Protein AF-A0A445CUN3-F1 (afdb_monomer_lite)

Foldseek 3Di:
DDDDDDDDDDDPPPDPDPDDPPDVVLCVVCVNQVNLVSHPDDPVVVVVVVCCCPPQVNPVLCVVLVVVLVVLVVVLVVVVVVCVVVVHDDDPVVSVVVSVVSSVCCSVVVDPQPDPVVVVVVVVVVVVVVVVVD

Organism: Arachis hypogaea (NCBI:txid3818)

Structure (mmCIF, N/CA/C/O backbone):
data_AF-A0A445CUN3-F1
#
_entry.id   AF-A0A445CUN3-F1
#
loop_
_atom_site.group_PDB
_atom_site.id
_atom_site.type_symbol
_atom_site.label_atom_id
_atom_site.label_alt_id
_atom_site.label_comp_id
_atom_site.label_asym_id
_atom_s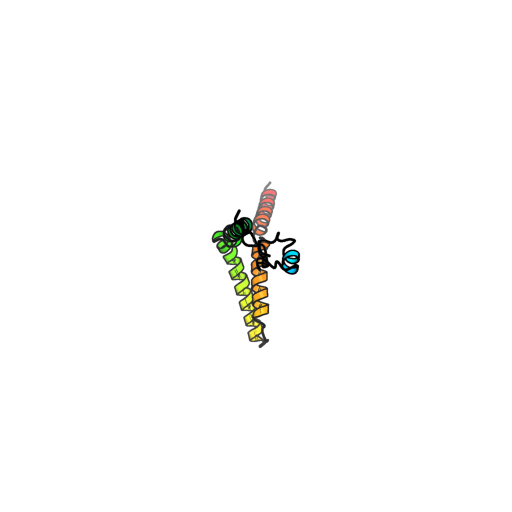ite.label_entity_id
_atom_site.label_seq_id
_atom_site.pdbx_PDB_ins_code
_atom_site.Cartn_x
_atom_site.Cartn_y
_atom_site.Cartn_z
_atom_site.occupancy
_atom_site.B_iso_or_equiv
_atom_site.auth_seq_id
_atom_site.auth_comp_id
_atom_site.auth_asym_id
_atom_site.auth_atom_id
_atom_site.pdbx_PDB_model_num
ATOM 1 N N . MET A 1 1 ? 23.256 -51.105 -66.493 1.00 40.28 1 MET A N 1
ATOM 2 C CA . MET A 1 1 ? 23.864 -50.224 -65.471 1.00 40.28 1 MET A CA 1
ATOM 3 C C . MET A 1 1 ? 22.955 -50.199 -64.252 1.00 40.28 1 MET A C 1
ATOM 5 O O . MET A 1 1 ? 21.747 -50.113 -64.418 1.00 40.28 1 MET A O 1
ATOM 9 N N . LYS A 1 2 ? 23.546 -50.402 -63.069 1.00 34.56 2 LYS A N 1
ATOM 10 C CA . LYS A 1 2 ? 22.930 -50.364 -61.730 1.00 34.56 2 LYS A CA 1
ATOM 11 C C . LYS A 1 2 ? 22.561 -48.904 -61.320 1.00 34.56 2 LYS A C 1
ATOM 13 O O . LYS A 1 2 ? 22.859 -48.000 -62.095 1.00 34.56 2 LYS A O 1
ATOM 18 N N . PRO A 1 3 ? 21.887 -48.696 -60.168 1.00 50.12 3 PRO A N 1
ATOM 19 C CA . PRO A 1 3 ? 20.814 -47.721 -59.937 1.00 50.12 3 PRO A CA 1
ATOM 20 C C . PRO A 1 3 ? 21.269 -46.435 -59.215 1.00 50.12 3 PRO A C 1
ATOM 22 O O . PRO A 1 3 ? 22.386 -46.373 -58.714 1.00 50.12 3 PRO A O 1
ATOM 25 N N . SER A 1 4 ? 20.364 -45.461 -59.070 1.00 40.19 4 SER A N 1
ATOM 26 C CA . SER A 1 4 ? 20.396 -44.441 -58.003 1.00 40.19 4 SER A CA 1
ATOM 27 C C . SER A 1 4 ? 18.949 -44.184 -57.555 1.00 40.19 4 SER A C 1
ATOM 29 O O . SER A 1 4 ? 18.135 -43.725 -58.350 1.00 40.19 4 SER A O 1
ATOM 31 N N . GLU A 1 5 ? 18.482 -44.758 -56.449 1.00 32.34 5 GLU A N 1
ATOM 32 C CA . GLU A 1 5 ? 18.606 -44.254 -55.071 1.00 32.34 5 GLU A CA 1
ATOM 33 C C . GLU A 1 5 ? 18.083 -42.830 -54.833 1.00 32.34 5 GLU A C 1
ATOM 35 O O . GLU A 1 5 ? 18.593 -41.857 -55.379 1.00 32.34 5 GLU A O 1
ATOM 40 N N . ASN A 1 6 ? 17.183 -42.779 -53.843 1.00 26.11 6 ASN A N 1
ATOM 41 C CA . ASN A 1 6 ? 16.916 -41.684 -52.912 1.00 26.11 6 ASN A CA 1
ATOM 42 C C . ASN A 1 6 ? 16.099 -40.491 -53.447 1.00 26.11 6 ASN A C 1
ATOM 44 O O . ASN A 1 6 ? 16.293 -40.003 -54.543 1.00 26.11 6 ASN A O 1
ATOM 48 N N . SER A 1 7 ? 15.147 -39.928 -52.705 1.00 35.56 7 SER A N 1
ATOM 49 C CA . SER A 1 7 ? 14.997 -39.910 -51.253 1.00 35.56 7 SER A CA 1
ATOM 50 C C . SER A 1 7 ? 13.551 -39.589 -50.889 1.00 35.56 7 SER A C 1
ATOM 52 O O . SER A 1 7 ? 13.002 -38.566 -51.300 1.00 35.56 7 SER A O 1
ATOM 54 N N . SER A 1 8 ? 12.973 -40.439 -50.050 1.00 42.53 8 SER A N 1
ATOM 55 C CA . SER A 1 8 ? 11.868 -40.107 -49.165 1.00 42.53 8 SER A CA 1
ATOM 56 C C . SER A 1 8 ? 12.152 -38.808 -48.405 1.00 42.53 8 SER A C 1
ATOM 58 O O . SER A 1 8 ? 13.117 -38.723 -47.650 1.00 42.53 8 SER A O 1
ATOM 60 N N . LYS A 1 9 ? 11.265 -37.821 -48.511 1.00 37.56 9 LYS A N 1
ATOM 61 C CA . LYS A 1 9 ? 11.087 -36.792 -47.474 1.00 37.56 9 LYS A CA 1
ATOM 62 C C . LYS A 1 9 ? 9.587 -36.690 -47.225 1.00 37.56 9 LYS A C 1
ATOM 64 O O . LYS A 1 9 ? 8.872 -36.010 -47.942 1.00 37.56 9 LYS A O 1
ATOM 69 N N . SER A 1 10 ? 9.049 -37.625 -46.446 1.00 34.09 10 SER A N 1
ATOM 70 C CA . SER A 1 10 ? 8.910 -37.495 -44.991 1.00 34.09 10 SER A CA 1
ATOM 71 C C . SER A 1 10 ? 8.124 -36.237 -44.642 1.00 34.09 10 SER A C 1
ATOM 73 O O . SER A 1 10 ? 8.661 -35.134 -44.537 1.00 34.09 10 SER A O 1
ATOM 75 N N . THR A 1 11 ? 6.820 -36.453 -44.495 1.00 39.31 11 THR A N 1
ATOM 76 C CA . THR A 1 11 ? 5.867 -35.598 -43.802 1.00 39.31 11 THR A CA 1
ATOM 77 C C . THR A 1 11 ? 6.389 -35.329 -42.394 1.00 39.31 11 THR A C 1
ATOM 79 O O . THR A 1 11 ? 6.123 -36.085 -41.459 1.00 39.31 11 THR A O 1
ATOM 82 N N . LYS A 1 12 ? 7.176 -34.265 -42.229 1.00 38.84 12 LYS A N 1
ATOM 83 C CA . LYS A 1 12 ? 7.528 -33.776 -40.900 1.00 38.84 12 LYS A CA 1
ATOM 84 C C . LYS A 1 12 ? 6.349 -32.961 -40.387 1.00 38.84 12 LYS A C 1
ATOM 86 O O . LYS A 1 12 ? 6.189 -31.791 -40.718 1.00 38.84 12 LYS A O 1
ATOM 91 N N . SER A 1 13 ? 5.516 -33.633 -39.601 1.00 44.28 13 SER A N 1
ATOM 92 C CA . SER A 1 13 ? 4.588 -33.027 -38.656 1.00 44.28 13 SER A CA 1
ATOM 93 C C . SER A 1 13 ? 5.319 -31.947 -37.854 1.00 44.28 13 SER A C 1
ATOM 95 O O . SER A 1 13 ? 6.200 -32.265 -37.050 1.00 44.28 13 SER A O 1
ATOM 97 N N . LEU A 1 14 ? 4.980 -30.677 -38.071 1.00 38.72 14 LEU A N 1
ATOM 98 C CA . LEU A 1 14 ? 5.386 -29.614 -37.164 1.00 38.72 14 LEU A CA 1
ATOM 99 C C . LEU A 1 14 ? 4.339 -29.555 -36.053 1.00 38.72 14 LEU A C 1
ATOM 101 O O . LEU A 1 14 ? 3.247 -29.022 -36.225 1.00 38.72 14 LEU A O 1
ATOM 105 N N . SER A 1 15 ? 4.669 -30.195 -34.936 1.00 37.47 15 SER A N 1
ATOM 106 C CA . SER A 1 15 ? 3.945 -30.091 -33.672 1.00 37.47 15 SER A CA 1
ATOM 107 C C . SER A 1 15 ? 3.692 -28.620 -33.312 1.00 37.47 15 SER A C 1
ATOM 109 O O . SER A 1 15 ? 4.644 -27.835 -33.376 1.00 37.47 15 SER A O 1
ATOM 111 N N . PRO A 1 16 ? 2.485 -28.232 -32.863 1.00 42.72 16 PRO A N 1
ATOM 112 C CA . PRO A 1 16 ? 2.295 -26.927 -32.257 1.00 42.72 16 PRO A CA 1
ATOM 113 C C . PRO A 1 16 ? 2.995 -26.953 -30.897 1.00 42.72 16 PRO A C 1
ATOM 115 O O . PRO A 1 16 ? 2.574 -27.636 -29.965 1.00 42.72 16 PRO A O 1
ATOM 118 N N . THR A 1 17 ? 4.117 -26.252 -30.786 1.00 46.88 17 THR A N 1
ATOM 119 C CA . THR A 1 17 ? 4.730 -25.959 -29.490 1.00 46.88 17 THR A CA 1
ATOM 120 C C . THR A 1 17 ? 3.741 -25.131 -28.662 1.00 46.88 17 THR A C 1
ATOM 122 O O . THR A 1 17 ? 3.265 -24.111 -29.167 1.00 46.88 17 THR A O 1
ATOM 125 N N . PRO A 1 18 ? 3.434 -25.492 -27.402 1.00 45.88 18 PRO A N 1
ATOM 126 C CA . PRO A 1 18 ? 2.570 -24.692 -26.548 1.00 45.88 18 PRO A CA 1
ATOM 127 C C . PRO A 1 18 ? 3.408 -23.561 -25.949 1.00 45.88 18 PRO A C 1
ATOM 129 O O . PRO A 1 18 ? 3.737 -23.558 -24.768 1.00 45.88 18 PRO A O 1
ATOM 132 N N . SER A 1 19 ? 3.831 -22.614 -26.779 1.00 49.22 19 SER A N 1
ATOM 133 C CA . SER A 1 19 ? 4.467 -21.394 -26.299 1.00 49.22 19 SER A CA 1
ATOM 134 C C . SER A 1 19 ? 3.518 -20.240 -26.565 1.00 49.22 19 SER A C 1
ATOM 136 O O . SER A 1 19 ? 3.390 -19.787 -27.699 1.00 49.22 19 SER A O 1
ATOM 138 N N . ASN A 1 20 ? 2.900 -19.764 -25.485 1.00 54.66 20 ASN A N 1
ATOM 139 C CA . ASN A 1 20 ? 2.069 -18.566 -25.423 1.00 54.66 20 ASN A CA 1
ATOM 140 C C . ASN A 1 20 ? 0.638 -18.709 -25.973 1.00 54.66 20 ASN A C 1
ATOM 142 O O . ASN A 1 20 ? 0.240 -18.034 -26.918 1.00 54.66 20 ASN A O 1
ATOM 146 N N . THR A 1 21 ? -0.199 -19.494 -25.288 1.00 46.91 21 THR A N 1
ATOM 147 C CA . THR A 1 21 ? -1.635 -19.178 -25.200 1.00 46.91 21 THR A CA 1
ATOM 148 C C . THR A 1 21 ? -1.805 -17.876 -24.417 1.00 46.91 21 THR A C 1
ATOM 150 O O . THR A 1 21 ? -2.164 -17.877 -23.241 1.00 46.91 21 THR A O 1
ATOM 153 N N . GLN A 1 22 ? -1.494 -16.754 -25.063 1.00 59.84 22 GLN A N 1
ATOM 154 C CA . GLN A 1 22 ? -1.948 -15.443 -24.627 1.00 59.84 22 GLN A CA 1
ATOM 155 C C . GLN A 1 22 ? -3.463 -15.442 -24.813 1.00 59.84 22 GLN A C 1
ATOM 157 O O . GLN A 1 22 ? -3.974 -15.417 -25.929 1.00 59.84 22 GLN A O 1
ATOM 162 N N . THR A 1 23 ? -4.188 -15.616 -23.714 1.00 65.31 23 THR A N 1
ATOM 163 C CA . THR A 1 23 ? -5.647 -15.615 -23.707 1.00 65.31 23 THR A CA 1
ATOM 164 C C . THR A 1 23 ? -6.144 -14.239 -24.142 1.00 65.31 23 THR A C 1
ATOM 166 O O . THR A 1 23 ? -5.638 -13.221 -23.683 1.00 65.31 23 THR A O 1
ATOM 169 N N . VAL A 1 24 ? -7.171 -14.191 -24.992 1.00 65.00 24 VAL A N 1
ATOM 170 C CA . VAL A 1 24 ? -7.836 -12.945 -25.438 1.00 65.00 24 VAL A CA 1
ATOM 171 C C . VAL A 1 24 ? -8.228 -12.044 -24.252 1.00 65.00 24 VAL A C 1
ATOM 173 O O . VAL A 1 24 ? -8.222 -10.818 -24.352 1.00 65.00 24 VAL A O 1
ATOM 176 N N . ALA A 1 25 ? -8.505 -12.649 -23.090 1.00 64.31 25 ALA A N 1
ATOM 177 C CA . ALA A 1 25 ? -8.706 -11.947 -21.826 1.00 64.31 25 ALA A CA 1
ATOM 178 C C . ALA A 1 25 ? -7.460 -11.169 -21.365 1.00 64.31 25 ALA A C 1
ATOM 180 O O . ALA A 1 25 ? -7.581 -10.012 -20.984 1.00 64.31 25 ALA A O 1
ATOM 181 N N . ALA A 1 26 ? -6.268 -11.766 -21.434 1.00 64.12 26 ALA A N 1
ATOM 182 C CA . ALA A 1 26 ? -5.013 -11.096 -21.109 1.00 64.12 26 ALA A CA 1
ATOM 183 C C . ALA A 1 26 ? -4.728 -9.942 -22.079 1.00 64.12 26 ALA A C 1
ATOM 185 O O . ALA A 1 26 ? -4.344 -8.869 -21.630 1.00 64.12 26 ALA A O 1
ATOM 186 N N . GLU A 1 27 ? -4.981 -10.116 -23.379 1.00 65.50 27 GLU A N 1
ATOM 187 C CA . GLU A 1 27 ? -4.835 -9.053 -24.386 1.00 65.50 27 GLU A CA 1
ATOM 188 C C . GLU A 1 27 ? -5.804 -7.886 -24.137 1.00 65.50 27 GLU A C 1
ATOM 190 O O . GLU A 1 27 ? -5.400 -6.725 -24.158 1.00 65.50 27 GLU A O 1
ATOM 195 N N . SER A 1 28 ? -7.064 -8.185 -23.815 1.00 67.88 28 SER A N 1
ATOM 196 C CA . SER A 1 28 ? -8.082 -7.164 -23.535 1.00 67.88 28 SER A CA 1
ATOM 197 C C . SER A 1 28 ? -7.806 -6.416 -22.226 1.00 67.88 28 SER A C 1
ATOM 199 O O . SER A 1 28 ? -7.879 -5.190 -22.189 1.00 67.88 28 SER A O 1
ATOM 201 N N . LEU A 1 29 ? -7.447 -7.138 -21.156 1.00 65.31 29 LEU A N 1
ATOM 202 C CA . LEU A 1 29 ? -7.151 -6.560 -19.838 1.00 65.31 29 LEU A CA 1
ATOM 203 C C . LEU A 1 29 ? -5.876 -5.715 -19.843 1.00 65.31 29 LEU A C 1
ATOM 205 O O . LEU A 1 29 ? -5.809 -4.694 -19.169 1.00 65.31 29 LEU A O 1
ATOM 209 N N . SER A 1 30 ? -4.874 -6.120 -20.622 1.00 63.97 30 SER A N 1
ATOM 210 C CA . SER A 1 30 ? -3.584 -5.429 -20.706 1.00 63.97 30 SER A CA 1
ATOM 211 C C . SER A 1 30 ? -3.546 -4.303 -21.741 1.00 63.97 30 SER A C 1
ATOM 213 O O . SER A 1 30 ? -2.465 -3.789 -22.041 1.00 63.97 30 SER A O 1
ATOM 215 N N . TYR A 1 31 ? -4.697 -3.931 -22.314 1.00 68.69 31 TYR A N 1
ATOM 216 C CA . TYR A 1 31 ? -4.793 -2.944 -23.392 1.00 68.69 31 TYR A CA 1
ATOM 217 C C . TYR A 1 31 ? -3.838 -3.275 -24.561 1.00 68.69 31 TYR A C 1
ATOM 219 O O . TYR A 1 31 ? -3.043 -2.445 -25.008 1.00 68.69 31 TYR A O 1
ATOM 227 N N . GLY A 1 32 ? -3.865 -4.532 -25.016 1.00 64.25 32 GLY A N 1
ATOM 228 C CA . GLY A 1 32 ? -2.979 -5.053 -26.059 1.00 64.25 32 GLY A CA 1
ATOM 229 C C . GLY A 1 32 ? -1.530 -5.243 -25.596 1.00 64.25 32 GLY A C 1
ATOM 230 O O . GLY A 1 32 ? -0.608 -4.883 -26.323 1.00 64.25 32 GLY A O 1
ATOM 231 N N . PHE A 1 33 ? -1.319 -5.764 -24.382 1.00 61.91 33 PHE A N 1
ATOM 232 C CA . PHE A 1 33 ? -0.007 -5.983 -23.741 1.00 61.91 33 PHE A CA 1
ATOM 233 C C . PHE A 1 33 ? 0.804 -4.715 -23.458 1.00 61.91 33 PHE A C 1
ATOM 235 O O . PHE A 1 33 ? 2.025 -4.763 -23.304 1.00 61.91 33 PHE A O 1
ATOM 242 N N . LYS A 1 34 ? 0.126 -3.570 -23.357 1.00 64.75 34 LYS A N 1
ATOM 243 C CA . LYS A 1 34 ? 0.729 -2.309 -22.908 1.00 64.75 34 LYS A CA 1
ATOM 244 C C . LYS A 1 34 ? 0.835 -2.225 -21.385 1.00 64.75 34 LYS A C 1
ATOM 246 O O . LYS A 1 34 ? 1.637 -1.443 -20.882 1.00 64.75 34 LYS A O 1
ATOM 251 N N . ASP A 1 35 ? 0.067 -3.033 -20.657 1.00 68.50 35 ASP A N 1
ATOM 252 C CA . ASP A 1 35 ? 0.256 -3.246 -19.223 1.00 68.50 35 ASP A CA 1
ATOM 253 C C . ASP A 1 35 ? 1.487 -4.129 -18.954 1.00 68.50 35 ASP A C 1
ATOM 255 O O . ASP A 1 35 ? 1.595 -5.257 -19.441 1.00 68.50 35 ASP A O 1
ATOM 259 N N . PHE A 1 36 ? 2.415 -3.631 -18.136 1.00 74.25 36 PHE A N 1
ATOM 260 C CA . PHE A 1 36 ? 3.638 -4.348 -17.785 1.00 74.25 36 PHE A CA 1
ATOM 261 C C . PHE A 1 36 ? 3.405 -5.507 -16.799 1.00 74.25 36 PHE A C 1
ATOM 263 O O . PHE A 1 36 ? 4.310 -6.321 -16.607 1.00 74.25 36 PHE A O 1
ATOM 270 N N . VAL A 1 37 ? 2.231 -5.593 -16.162 1.00 72.38 37 VAL A N 1
ATOM 271 C CA . VAL A 1 37 ? 1.907 -6.663 -15.204 1.00 72.38 37 VAL A CA 1
ATOM 272 C C . VAL A 1 37 ? 1.590 -7.981 -15.920 1.00 72.38 37 VAL A C 1
ATOM 274 O O . VAL A 1 37 ? 1.921 -9.048 -15.406 1.00 72.38 37 VAL A O 1
ATOM 277 N N . ILE A 1 38 ? 1.008 -7.912 -17.123 1.00 71.88 38 ILE A N 1
ATOM 278 C CA . ILE A 1 38 ? 0.517 -9.074 -17.890 1.00 71.88 38 ILE A CA 1
ATOM 279 C C . ILE A 1 38 ? 1.351 -9.312 -19.173 1.00 71.88 38 I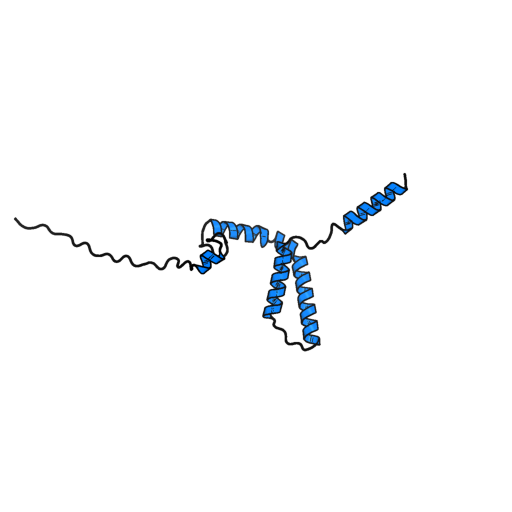LE A C 1
ATOM 281 O O . ILE A 1 38 ? 1.172 -10.311 -19.868 1.00 71.88 38 ILE A O 1
ATOM 285 N N . VAL A 1 39 ? 2.313 -8.432 -19.488 1.00 77.75 39 VAL A N 1
ATOM 286 C CA . VAL A 1 39 ? 3.205 -8.590 -20.651 1.00 77.75 39 VAL A CA 1
ATOM 287 C C . VAL A 1 39 ? 4.156 -9.793 -20.493 1.00 77.75 39 VAL A C 1
ATOM 289 O O . VAL A 1 39 ? 4.696 -10.019 -19.403 1.00 77.75 39 VAL A O 1
ATOM 292 N N . PRO A 1 40 ? 4.443 -10.547 -21.574 1.00 78.38 40 PRO A N 1
ATOM 293 C CA . PRO A 1 40 ? 5.482 -11.569 -21.563 1.00 78.38 40 PRO A CA 1
ATOM 294 C C . PRO A 1 40 ? 6.844 -11.025 -21.110 1.00 78.38 40 PRO A C 1
ATOM 296 O O . PRO A 1 40 ? 7.218 -9.881 -21.382 1.00 78.38 40 PRO A O 1
ATOM 299 N N . TYR A 1 41 ? 7.622 -11.873 -20.439 1.00 79.44 41 TYR A N 1
ATOM 300 C CA . TYR A 1 41 ? 8.938 -11.506 -19.920 1.00 79.44 41 TYR A CA 1
ATOM 301 C C . TYR A 1 41 ? 9.875 -11.013 -21.040 1.00 79.44 41 TYR A C 1
ATOM 303 O O . TYR A 1 41 ? 10.146 -11.729 -22.001 1.00 79.44 41 TYR A O 1
ATOM 311 N N . GLY A 1 42 ? 10.419 -9.801 -20.897 1.00 84.25 42 GLY A N 1
ATOM 312 C CA . GLY A 1 42 ? 11.245 -9.154 -21.921 1.00 84.25 42 GLY A CA 1
ATOM 313 C C . GLY A 1 42 ? 12.023 -7.943 -21.402 1.00 84.25 42 GLY A C 1
ATOM 314 O O . GLY A 1 42 ? 12.008 -7.643 -20.207 1.00 84.25 42 GLY A O 1
ATOM 315 N N . SER A 1 43 ? 12.724 -7.236 -22.293 1.00 86.69 43 SER A N 1
ATOM 316 C CA . SER A 1 43 ? 13.482 -6.017 -21.953 1.00 86.69 43 SER A CA 1
ATOM 317 C C . SER A 1 43 ? 12.584 -4.928 -21.359 1.00 86.69 43 SER A C 1
ATOM 319 O O . SER A 1 43 ? 12.942 -4.338 -20.341 1.00 86.69 43 SER A O 1
ATOM 321 N N . TYR A 1 44 ? 11.392 -4.736 -21.930 1.00 84.88 44 TYR A N 1
ATOM 322 C CA . TYR A 1 44 ? 10.378 -3.810 -21.424 1.00 84.88 44 TYR A CA 1
ATOM 323 C C . TYR A 1 44 ? 9.905 -4.176 -20.009 1.00 84.88 44 TYR A C 1
ATOM 325 O O . TYR A 1 44 ? 9.958 -3.338 -19.111 1.00 84.88 44 TYR A O 1
ATOM 333 N N . TRP A 1 45 ? 9.549 -5.444 -19.770 1.00 86.56 45 TRP A N 1
ATOM 334 C CA . TRP A 1 45 ? 9.162 -5.924 -18.437 1.00 86.56 45 TRP A CA 1
ATOM 335 C C . TRP A 1 45 ? 10.275 -5.709 -17.403 1.00 86.56 45 TRP A C 1
ATOM 337 O O . TRP A 1 45 ? 10.027 -5.211 -16.307 1.00 86.56 45 TRP A O 1
ATOM 347 N N . LYS A 1 46 ? 11.530 -6.030 -17.755 1.00 88.31 46 LYS A N 1
ATOM 348 C CA . LYS A 1 46 ? 12.693 -5.827 -16.872 1.00 88.31 46 LYS A CA 1
ATOM 349 C C . LYS A 1 46 ? 12.895 -4.349 -16.539 1.00 88.31 46 LYS A C 1
ATOM 351 O O . LYS A 1 46 ? 13.191 -4.023 -15.391 1.00 88.31 46 LYS A O 1
ATOM 356 N N . PHE A 1 47 ? 12.745 -3.473 -17.533 1.00 89.56 47 PHE A N 1
ATOM 357 C CA . PHE A 1 47 ? 12.841 -2.029 -17.356 1.00 89.56 47 PHE A CA 1
ATOM 358 C C . PHE A 1 47 ? 11.745 -1.510 -16.421 1.00 89.56 47 PHE A C 1
ATOM 360 O O . PHE A 1 47 ? 12.066 -0.895 -15.406 1.00 89.56 47 PHE A O 1
ATOM 367 N N . MET A 1 48 ? 10.478 -1.835 -16.692 1.00 88.50 48 MET A N 1
ATOM 368 C CA . MET A 1 48 ? 9.357 -1.403 -15.852 1.00 88.50 48 MET A CA 1
ATOM 369 C C . MET A 1 48 ? 9.467 -1.944 -14.428 1.00 88.50 48 MET A C 1
ATOM 371 O O . MET A 1 48 ? 9.341 -1.179 -13.475 1.00 88.50 48 MET A O 1
ATOM 375 N N . LYS A 1 49 ? 9.839 -3.220 -14.254 1.00 86.69 49 LYS A N 1
ATOM 376 C CA . LYS A 1 49 ? 10.134 -3.785 -12.931 1.00 86.69 49 LYS A CA 1
ATOM 377 C C . LYS A 1 49 ? 11.202 -2.977 -12.192 1.00 86.69 49 LYS A C 1
ATOM 379 O O . LYS A 1 49 ? 11.048 -2.719 -11.001 1.00 86.69 49 LYS A O 1
ATOM 384 N N . LYS A 1 50 ? 12.279 -2.576 -12.877 1.00 89.00 50 LYS A N 1
ATOM 385 C CA . LYS A 1 50 ? 13.355 -1.774 -12.280 1.00 89.00 50 LYS A CA 1
ATOM 386 C C . LYS A 1 50 ? 12.855 -0.390 -11.854 1.00 89.00 50 LYS A C 1
ATOM 388 O O . LYS A 1 50 ? 13.170 0.025 -10.744 1.00 89.00 50 LYS A O 1
ATOM 393 N N . VAL A 1 51 ? 12.047 0.279 -12.678 1.00 87.56 51 VAL A N 1
ATOM 394 C CA . VAL A 1 51 ? 11.418 1.567 -12.330 1.00 87.56 51 VAL A CA 1
ATOM 395 C C . VAL A 1 51 ? 10.508 1.412 -11.111 1.00 87.56 51 VAL A C 1
ATOM 397 O O . VAL A 1 51 ? 10.673 2.135 -10.133 1.00 87.56 51 VAL A O 1
ATOM 400 N N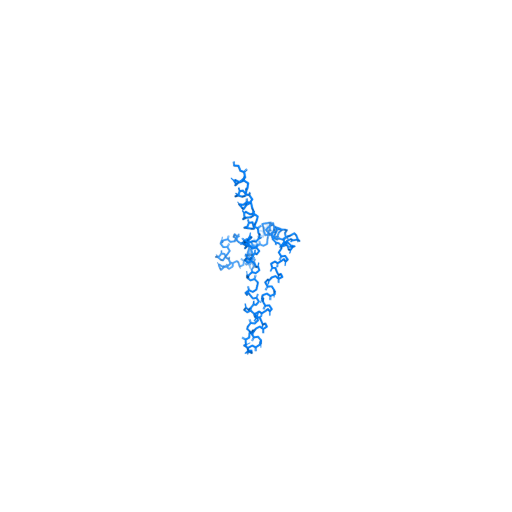 . C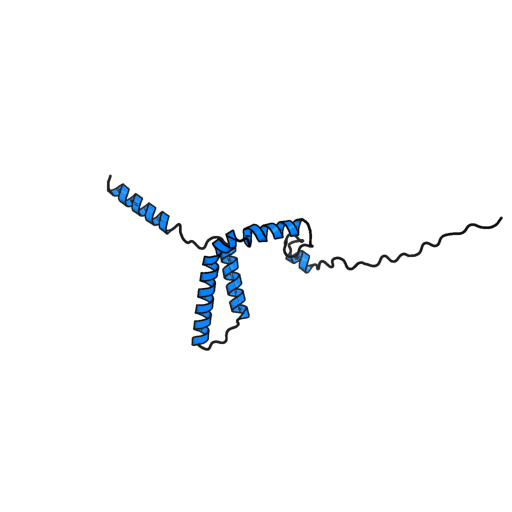YS A 1 52 ? 9.613 0.419 -11.104 1.00 84.25 52 CYS A N 1
ATOM 401 C CA . CYS A 1 52 ? 8.739 0.155 -9.960 1.00 84.25 52 CYS A CA 1
ATOM 402 C C . CYS A 1 52 ? 9.532 -0.130 -8.683 1.00 84.25 52 CYS A C 1
ATOM 404 O O . CYS A 1 52 ? 9.204 0.397 -7.625 1.00 84.25 52 CYS A O 1
ATOM 406 N N . MET A 1 53 ? 10.590 -0.936 -8.767 1.00 84.50 53 MET A N 1
ATOM 407 C CA . MET A 1 53 ? 11.408 -1.279 -7.606 1.00 84.50 53 MET A CA 1
ATOM 408 C C . MET A 1 53 ? 12.240 -0.115 -7.066 1.00 84.50 53 MET A C 1
ATOM 410 O O . MET A 1 53 ? 12.471 -0.067 -5.864 1.00 84.50 53 MET A O 1
ATOM 414 N N . LEU A 1 54 ? 12.726 0.783 -7.923 1.00 84.69 54 LEU A N 1
ATOM 415 C CA . LEU A 1 54 ? 13.581 1.893 -7.498 1.00 84.69 54 LEU A CA 1
ATOM 416 C C . LEU A 1 54 ? 12.772 3.114 -7.066 1.00 84.69 54 LEU A C 1
ATOM 418 O O . LEU A 1 54 ? 13.062 3.696 -6.024 1.00 84.69 54 LEU A O 1
ATOM 422 N N . GLU A 1 55 ? 11.747 3.472 -7.834 1.00 80.31 55 GLU A N 1
ATOM 423 C CA . GLU A 1 55 ? 11.024 4.730 -7.649 1.00 80.31 55 GLU A CA 1
ATOM 424 C C . GLU A 1 55 ? 9.769 4.557 -6.790 1.00 80.31 55 GLU A C 1
ATOM 426 O O . GLU A 1 55 ? 9.521 5.361 -5.896 1.00 80.31 55 GLU A O 1
ATOM 431 N N . LEU A 1 56 ? 8.988 3.490 -7.009 1.00 76.38 56 LEU A N 1
ATOM 432 C CA . LEU A 1 56 ? 7.737 3.267 -6.267 1.00 76.38 56 LEU A CA 1
ATOM 433 C C . LEU A 1 56 ? 7.936 2.444 -4.989 1.00 76.38 56 LEU A C 1
ATOM 435 O O . LEU A 1 56 ? 7.346 2.743 -3.955 1.00 76.38 56 LEU A O 1
ATOM 439 N N . LEU A 1 57 ? 8.765 1.404 -5.051 1.00 75.88 57 LEU A N 1
ATOM 440 C CA . LEU A 1 57 ? 8.997 0.452 -3.958 1.00 75.88 57 LEU A CA 1
ATOM 441 C C . LEU A 1 57 ? 10.414 0.557 -3.377 1.00 75.88 57 LEU A C 1
ATOM 443 O O . LEU A 1 57 ? 10.819 -0.281 -2.571 1.00 75.88 57 LEU A O 1
ATOM 447 N N . GLY A 1 58 ? 11.173 1.578 -3.779 1.00 81.44 58 GLY A N 1
ATOM 448 C CA . GLY A 1 58 ? 12.540 1.784 -3.317 1.00 81.44 58 GLY A CA 1
ATOM 449 C C . GLY A 1 58 ? 12.602 2.293 -1.881 1.00 81.44 58 GLY A C 1
ATOM 450 O O . GLY A 1 58 ? 11.633 2.825 -1.340 1.00 81.44 58 GLY A O 1
ATOM 451 N N . GLY A 1 59 ? 13.777 2.185 -1.254 1.00 82.12 59 GLY A N 1
ATOM 452 C CA . GLY A 1 59 ? 13.974 2.564 0.152 1.00 82.12 59 GLY A CA 1
ATOM 453 C C . GLY A 1 59 ? 13.566 4.008 0.475 1.00 82.12 59 GLY A C 1
ATOM 454 O O . GLY A 1 59 ? 12.946 4.252 1.508 1.00 82.12 59 GLY A O 1
ATOM 455 N N . LYS A 1 60 ? 13.837 4.957 -0.433 1.00 78.19 60 LYS A N 1
ATOM 456 C CA . LYS A 1 60 ? 13.455 6.371 -0.279 1.00 78.19 60 LYS A CA 1
ATOM 457 C C . LYS A 1 60 ? 11.937 6.551 -0.238 1.00 78.19 60 LYS A C 1
ATOM 459 O O . LYS A 1 60 ? 11.428 7.210 0.665 1.00 78.19 60 LYS A O 1
ATOM 464 N N . MET A 1 61 ? 11.221 5.936 -1.176 1.00 75.50 61 MET A N 1
ATOM 465 C CA . MET A 1 61 ? 9.761 5.987 -1.230 1.00 75.50 61 MET A CA 1
ATOM 466 C C . MET A 1 61 ? 9.162 5.247 -0.029 1.00 75.50 61 MET A C 1
ATOM 468 O O . MET A 1 61 ? 8.329 5.797 0.677 1.00 75.50 61 MET A O 1
ATOM 472 N N . LEU A 1 62 ? 9.678 4.071 0.339 1.00 78.69 62 LEU A N 1
ATOM 473 C CA . LEU A 1 62 ? 9.255 3.361 1.553 1.00 78.69 62 LEU A CA 1
ATOM 474 C C . LEU A 1 62 ? 9.424 4.195 2.833 1.00 78.69 62 LEU A C 1
ATOM 476 O O . LEU A 1 62 ? 8.569 4.111 3.720 1.00 78.69 62 LEU A O 1
ATOM 480 N N . HIS A 1 63 ? 10.493 4.986 2.935 1.00 80.44 63 HIS A N 1
ATOM 481 C CA . HIS A 1 63 ? 10.706 5.906 4.050 1.00 80.44 63 HIS A CA 1
ATOM 482 C C . HIS A 1 63 ? 9.702 7.064 4.017 1.00 80.44 63 HIS A C 1
ATOM 484 O O . HIS A 1 63 ? 9.034 7.319 5.017 1.00 80.44 63 HIS A O 1
ATOM 490 N N . GLN A 1 64 ? 9.517 7.702 2.857 1.00 75.94 64 GLN A N 1
ATOM 491 C CA . GLN A 1 64 ? 8.496 8.738 2.673 1.00 75.94 64 GLN A CA 1
ATOM 492 C C . GLN A 1 64 ? 7.098 8.220 3.010 1.00 75.94 64 GLN A C 1
ATOM 494 O O . GLN A 1 64 ? 6.307 8.944 3.588 1.00 75.94 64 GLN A O 1
ATOM 499 N N . LEU A 1 65 ? 6.806 6.950 2.745 1.00 75.44 65 LEU A N 1
ATOM 500 C CA . LEU A 1 65 ? 5.506 6.323 2.980 1.00 75.44 65 LEU A CA 1
ATOM 501 C C . LEU A 1 65 ? 5.371 5.688 4.365 1.00 75.44 65 LEU A C 1
ATOM 503 O O . LEU A 1 65 ? 4.352 5.063 4.670 1.00 75.44 65 LEU A O 1
ATOM 507 N N . LEU A 1 66 ? 6.394 5.791 5.215 1.00 83.50 66 LEU A N 1
ATOM 508 C CA . LEU A 1 66 ? 6.356 5.219 6.556 1.00 83.50 66 LEU A CA 1
ATOM 509 C C . LEU A 1 66 ? 5.220 5.834 7.379 1.00 83.50 66 LEU A C 1
ATOM 511 O O . LEU A 1 66 ? 4.462 5.093 8.003 1.00 83.50 66 LEU A O 1
ATOM 515 N N . HIS A 1 67 ? 5.065 7.160 7.324 1.00 83.06 67 HIS A N 1
ATOM 516 C CA . HIS A 1 67 ? 4.019 7.875 8.058 1.00 83.06 67 HIS A CA 1
ATOM 517 C C . HIS A 1 67 ? 2.614 7.436 7.616 1.00 83.06 67 HIS A C 1
ATOM 519 O O . HIS A 1 67 ? 1.805 7.056 8.461 1.00 83.06 67 HIS A O 1
ATOM 525 N N . VAL A 1 68 ? 2.363 7.363 6.303 1.00 83.19 68 VAL A N 1
ATOM 526 C CA . VAL A 1 68 ? 1.095 6.877 5.731 1.00 83.19 68 VAL A CA 1
ATOM 527 C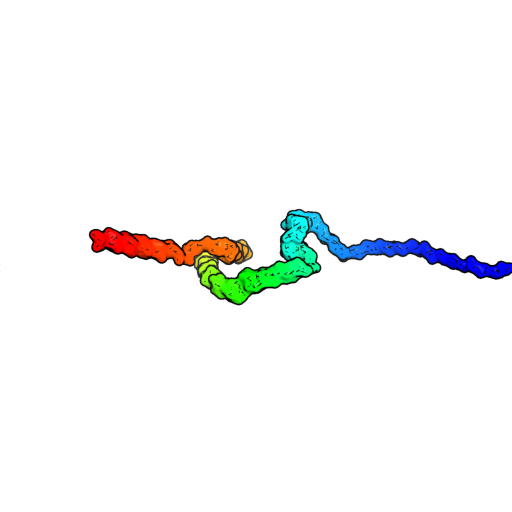 C . VAL A 1 68 ? 0.790 5.462 6.216 1.00 83.19 68 VAL A C 1
ATOM 529 O O . VAL A 1 68 ? -0.291 5.190 6.733 1.00 83.19 68 VAL A O 1
ATOM 532 N N . ARG A 1 69 ? 1.763 4.547 6.118 1.0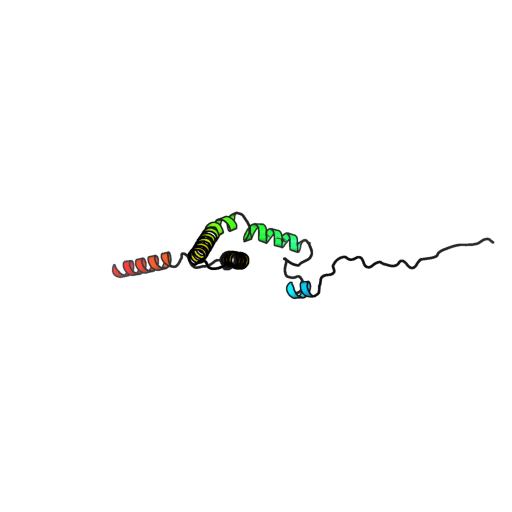0 82.62 69 ARG A N 1
ATOM 533 C CA . ARG A 1 69 ? 1.579 3.149 6.540 1.00 82.62 69 ARG A CA 1
ATOM 534 C C . ARG A 1 69 ? 1.331 3.013 8.039 1.00 82.62 69 ARG A C 1
ATOM 536 O O . ARG A 1 69 ? 0.643 2.085 8.456 1.00 82.62 69 ARG A O 1
ATOM 543 N N . GLN A 1 70 ? 1.911 3.881 8.862 1.00 87.94 70 GLN A N 1
ATOM 544 C CA . GLN A 1 70 ? 1.630 3.898 10.295 1.00 87.94 70 GLN A CA 1
ATOM 545 C C . GLN A 1 70 ? 0.227 4.434 10.584 1.00 87.94 70 GLN A C 1
ATOM 547 O O . GLN A 1 70 ? -0.481 3.850 11.403 1.00 87.94 70 GLN A O 1
ATOM 552 N N . GLN A 1 71 ? -0.184 5.506 9.907 1.00 87.81 71 GLN A N 1
ATOM 553 C CA . GLN A 1 71 ? -1.506 6.105 10.067 1.00 87.81 71 GLN A CA 1
ATOM 554 C C . GLN A 1 71 ? -2.620 5.134 9.665 1.00 87.81 71 GLN A C 1
ATOM 556 O O . GLN A 1 71 ? -3.513 4.868 10.469 1.00 87.81 71 GLN A O 1
ATOM 561 N N . GLU A 1 72 ? -2.532 4.540 8.474 1.00 88.50 72 GLU A N 1
ATOM 562 C CA . GLU A 1 72 ? -3.537 3.588 7.987 1.00 88.50 72 GLU A CA 1
ATOM 563 C C . GLU A 1 72 ? -3.601 2.328 8.861 1.00 88.50 72 GLU A C 1
ATOM 565 O O . GLU A 1 72 ? -4.684 1.841 9.176 1.00 88.50 72 GLU A O 1
ATOM 570 N N . ARG A 1 73 ? -2.458 1.840 9.365 1.00 87.81 73 ARG A N 1
ATOM 571 C CA . ARG A 1 73 ? -2.430 0.702 10.299 1.00 87.81 73 ARG A CA 1
ATOM 572 C C . ARG A 1 73 ? -3.092 1.027 11.637 1.00 87.81 73 ARG A C 1
ATOM 574 O O . ARG A 1 73 ? -3.824 0.196 12.166 1.00 87.81 73 ARG A O 1
ATOM 581 N N . LYS A 1 74 ? -2.838 2.216 12.196 1.00 92.00 74 LYS A N 1
ATOM 582 C CA . LYS A 1 74 ? -3.488 2.665 13.439 1.00 92.00 74 LYS A CA 1
ATOM 583 C C . LYS A 1 74 ? -4.999 2.763 13.256 1.00 92.00 74 LYS A C 1
ATOM 585 O O . LYS A 1 74 ? -5.740 2.303 14.119 1.00 92.00 74 LYS A O 1
ATOM 590 N N . ARG A 1 75 ? -5.443 3.320 12.126 1.00 90.31 75 ARG A N 1
ATOM 591 C CA . ARG A 1 75 ? -6.861 3.408 11.770 1.00 90.31 75 ARG A CA 1
ATOM 592 C C . ARG A 1 75 ? -7.496 2.020 11.669 1.00 90.31 75 ARG A C 1
ATOM 594 O O . ARG A 1 75 ? -8.466 1.762 12.367 1.00 90.31 75 ARG A O 1
ATOM 601 N N . PHE A 1 76 ? -6.883 1.117 10.906 1.00 91.69 76 PHE A N 1
ATOM 602 C CA . PHE A 1 76 ? -7.327 -0.270 10.765 1.00 91.69 76 PHE A CA 1
ATOM 603 C C . PHE A 1 76 ? -7.473 -0.983 12.117 1.00 91.69 76 PHE A C 1
ATOM 605 O O . PHE A 1 76 ? -8.513 -1.568 12.399 1.00 91.69 76 PHE A O 1
ATOM 612 N N . LEU A 1 77 ? -6.464 -0.891 12.992 1.00 93.88 77 LEU A N 1
ATOM 613 C CA . LEU A 1 77 ? -6.526 -1.508 14.321 1.00 93.88 77 LEU A CA 1
ATOM 614 C C . LEU A 1 77 ? -7.605 -0.879 15.207 1.00 93.88 77 LEU A C 1
ATOM 616 O O . LEU A 1 77 ? -8.269 -1.594 15.952 1.00 93.88 77 LEU A O 1
ATOM 620 N N . SER A 1 78 ? -7.789 0.441 15.132 1.00 93.62 78 SER A N 1
ATOM 621 C CA . SER A 1 78 ? -8.848 1.130 15.873 1.00 93.62 78 SER A CA 1
ATOM 622 C C . SER A 1 78 ? -10.232 0.669 15.427 1.00 93.62 78 SER A C 1
ATOM 624 O O . SER A 1 78 ? -11.085 0.403 16.270 1.00 93.62 78 SER A O 1
ATOM 626 N N . ASP A 1 79 ? -10.448 0.542 14.121 1.00 91.19 79 ASP A N 1
ATOM 627 C CA . ASP A 1 79 ? -11.733 0.125 13.569 1.00 91.19 79 ASP A CA 1
ATOM 628 C C . ASP A 1 79 ? -12.009 -1.353 13.875 1.00 91.19 79 ASP A C 1
ATOM 630 O O . ASP A 1 79 ? -13.104 -1.689 14.325 1.00 91.19 79 ASP A O 1
ATOM 634 N N . LEU A 1 80 ? -10.992 -2.216 13.783 1.00 93.88 80 LEU A N 1
ATOM 635 C CA . LEU A 1 80 ? -11.097 -3.618 14.190 1.00 93.88 80 LEU A CA 1
ATOM 636 C C . LEU A 1 80 ? -11.415 -3.765 15.686 1.00 93.88 80 LEU A C 1
ATOM 638 O O . LEU A 1 80 ? -12.273 -4.562 16.060 1.00 93.88 80 LEU A O 1
ATOM 642 N N . ALA A 1 81 ? -10.764 -2.977 16.546 1.00 94.12 81 ALA A N 1
ATOM 643 C CA . ALA A 1 81 ? -11.026 -2.991 17.982 1.00 94.12 81 ALA A CA 1
ATOM 644 C C . ALA A 1 81 ? -12.466 -2.560 18.301 1.00 94.12 81 ALA A C 1
ATOM 646 O O . ALA A 1 81 ? -13.126 -3.205 19.112 1.00 94.12 81 ALA A O 1
ATOM 647 N N . LYS A 1 82 ? -12.983 -1.517 17.636 1.00 94.44 82 LYS A N 1
ATOM 648 C CA . LYS A 1 82 ? -14.383 -1.084 17.792 1.00 94.44 82 LYS A CA 1
ATOM 649 C C . LYS A 1 82 ? -15.360 -2.188 17.395 1.00 94.44 82 LYS A C 1
ATOM 651 O O . LYS A 1 82 ? -16.279 -2.467 18.156 1.00 94.44 82 LYS A O 1
ATOM 656 N N . LYS A 1 83 ? -15.137 -2.843 16.252 1.00 93.00 83 LYS A N 1
ATOM 657 C CA . LYS A 1 83 ? -15.970 -3.971 15.806 1.00 93.00 83 LYS A CA 1
ATOM 658 C C . LYS A 1 83 ? -15.940 -5.127 16.807 1.00 93.00 83 LYS A C 1
ATOM 660 O O . LYS A 1 83 ? -16.985 -5.669 17.155 1.00 93.00 83 LYS A O 1
ATOM 665 N N . GLY A 1 84 ? -14.759 -5.432 17.351 1.00 92.50 84 GLY A N 1
ATOM 666 C CA . GLY A 1 84 ? -14.590 -6.435 18.403 1.00 92.50 84 GLY A CA 1
ATOM 667 C C . GLY A 1 84 ? -15.343 -6.102 19.696 1.00 92.50 84 GLY A C 1
ATOM 668 O O . GLY A 1 84 ? -15.962 -6.987 20.276 1.00 92.50 84 GLY A O 1
ATOM 669 N N . LEU A 1 85 ? -15.353 -4.834 20.123 1.00 94.31 85 LEU A N 1
ATOM 670 C CA . LEU A 1 85 ? -16.099 -4.390 21.311 1.00 94.31 85 LEU A CA 1
ATOM 671 C C . LEU A 1 85 ? -17.617 -4.544 21.155 1.00 94.31 85 LEU A C 1
ATOM 673 O O . LEU A 1 85 ? -18.307 -4.810 22.135 1.00 94.31 85 LEU A O 1
ATOM 677 N N . VAL A 1 86 ? -18.129 -4.383 19.936 1.00 94.88 86 VAL A N 1
ATOM 678 C CA . VAL A 1 86 ? -19.555 -4.558 19.614 1.00 94.88 86 VAL A CA 1
ATOM 679 C C . VAL A 1 86 ? -19.897 -6.037 19.354 1.00 94.88 86 VAL A C 1
ATOM 681 O O . VAL A 1 86 ? -21.069 -6.393 19.263 1.00 94.88 86 VAL A O 1
ATOM 684 N N . GLY A 1 87 ? -18.894 -6.921 19.277 1.00 92.56 87 GLY A N 1
ATOM 685 C CA . GLY A 1 87 ? -19.079 -8.339 18.957 1.00 92.56 87 GLY A CA 1
ATOM 686 C C . GLY A 1 87 ? -19.481 -8.584 17.499 1.00 92.56 87 GLY A C 1
ATOM 687 O O . GLY A 1 87 ? -20.087 -9.608 17.190 1.00 92.56 87 GLY A O 1
ATOM 688 N N . GLU A 1 88 ? -19.175 -7.643 16.604 1.00 94.12 88 GLU A N 1
ATOM 689 C CA . GLU A 1 88 ? -19.498 -7.739 15.182 1.00 94.12 88 GLU A CA 1
ATOM 690 C C . GLU A 1 88 ? -18.598 -8.779 14.498 1.00 94.12 88 GLU A C 1
ATOM 692 O O . GLU A 1 88 ? -17.384 -8.813 14.712 1.00 94.12 88 GLU A O 1
ATOM 697 N N . ALA A 1 89 ? -19.182 -9.630 13.650 1.00 92.69 89 ALA A N 1
ATOM 698 C CA . ALA A 1 89 ? -18.406 -10.533 12.809 1.00 92.69 89 ALA A CA 1
ATOM 699 C C . ALA A 1 89 ? -17.615 -9.722 11.771 1.00 92.69 89 ALA A C 1
ATOM 701 O O . ALA A 1 89 ? -18.193 -8.951 11.007 1.00 92.69 89 ALA A O 1
ATOM 702 N N . VAL A 1 90 ? -16.294 -9.907 11.729 1.00 92.00 90 VAL A N 1
ATOM 703 C CA . VAL A 1 90 ? -15.410 -9.141 10.840 1.00 92.00 90 VAL A CA 1
ATOM 704 C C . VAL A 1 90 ? -14.855 -10.024 9.730 1.00 92.00 90 VAL A C 1
ATOM 706 O O . VAL A 1 90 ? -14.178 -11.017 9.996 1.00 92.00 90 VAL A O 1
ATOM 709 N N . ASP A 1 91 ? -15.077 -9.617 8.481 1.00 93.44 91 ASP A N 1
ATOM 710 C CA . ASP A 1 91 ? -14.359 -10.163 7.330 1.00 93.44 91 ASP A CA 1
ATOM 711 C C . ASP A 1 91 ? -12.958 -9.542 7.247 1.00 93.44 91 ASP A C 1
ATOM 713 O O . ASP A 1 91 ? -12.755 -8.431 6.754 1.00 93.44 91 ASP A O 1
ATOM 717 N N . ILE A 1 92 ? -11.968 -10.288 7.732 1.00 91.75 92 ILE A N 1
ATOM 718 C CA . ILE A 1 92 ? -10.566 -9.864 7.727 1.00 91.75 92 ILE A CA 1
ATOM 719 C C . ILE A 1 92 ? -10.028 -9.663 6.301 1.00 91.75 92 ILE A C 1
ATOM 721 O O . ILE A 1 92 ? -9.172 -8.803 6.092 1.00 91.75 92 ILE A O 1
ATOM 725 N N . GLY A 1 93 ? -10.516 -10.427 5.319 1.00 92.56 93 GLY A N 1
ATOM 726 C CA . GLY A 1 93 ? -10.084 -10.311 3.928 1.00 92.56 93 GLY A CA 1
ATOM 727 C C . GLY A 1 93 ? -10.500 -8.971 3.326 1.00 92.56 93 GLY A C 1
ATOM 728 O O . GLY A 1 93 ? -9.662 -8.256 2.770 1.00 92.56 93 GLY A O 1
ATOM 729 N N . ALA A 1 94 ? -11.767 -8.597 3.506 1.00 90.75 94 ALA A N 1
ATOM 730 C CA . ALA A 1 94 ? -12.295 -7.313 3.052 1.00 90.75 94 ALA A CA 1
ATOM 731 C C . ALA A 1 94 ? -11.598 -6.124 3.738 1.00 90.75 94 ALA A C 1
ATOM 733 O O . ALA A 1 94 ? -11.183 -5.171 3.072 1.00 90.75 94 ALA A O 1
ATOM 734 N N . GLU A 1 95 ? -11.395 -6.199 5.055 1.00 91.00 95 GLU A N 1
ATOM 735 C CA . GLU A 1 95 ? -10.713 -5.152 5.825 1.00 91.00 95 GLU A CA 1
ATOM 736 C C . GLU A 1 95 ? -9.244 -4.979 5.394 1.00 91.00 95 GLU A C 1
ATOM 738 O O . GLU A 1 95 ? -8.753 -3.856 5.238 1.00 91.00 95 GLU A O 1
ATOM 743 N N . LEU A 1 96 ? -8.530 -6.080 5.134 1.00 91.00 96 LEU A N 1
ATOM 744 C CA . LEU A 1 96 ? -7.144 -6.037 4.661 1.00 91.00 96 LEU A CA 1
ATOM 745 C C . LEU A 1 96 ? -7.038 -5.506 3.223 1.00 91.00 96 LEU A C 1
ATOM 747 O O . LEU A 1 96 ? -6.095 -4.775 2.895 1.00 91.00 96 LEU A O 1
ATOM 751 N N . MET A 1 97 ? -8.007 -5.839 2.368 1.00 90.25 97 MET A N 1
ATOM 752 C CA . MET A 1 97 ? -8.097 -5.290 1.017 1.00 90.25 97 MET A CA 1
ATOM 753 C C . MET A 1 97 ? -8.321 -3.775 1.062 1.00 90.25 97 MET A C 1
ATOM 755 O O . MET A 1 97 ? -7.629 -3.031 0.366 1.00 90.25 97 MET A O 1
ATOM 759 N N . MET A 1 98 ? -9.211 -3.299 1.937 1.00 88.88 98 MET A N 1
ATOM 760 C CA . MET A 1 98 ? -9.435 -1.869 2.152 1.00 88.88 98 MET A CA 1
ATOM 761 C C . MET A 1 98 ? -8.172 -1.164 2.667 1.00 88.88 98 MET A C 1
ATOM 763 O O . MET A 1 98 ? -7.813 -0.107 2.148 1.00 88.88 98 MET A O 1
ATOM 767 N N . LEU A 1 99 ? -7.456 -1.755 3.632 1.00 87.44 99 LEU A N 1
ATOM 768 C CA . LEU A 1 99 ? -6.179 -1.221 4.120 1.00 87.44 99 LEU A CA 1
ATOM 769 C C . LEU A 1 99 ? -5.157 -1.092 2.983 1.00 87.44 99 LEU A C 1
ATOM 771 O O . LEU A 1 99 ? -4.528 -0.047 2.824 1.00 87.44 99 LEU A O 1
ATOM 775 N N . THR A 1 100 ? -5.010 -2.142 2.176 1.00 86.81 100 THR A N 1
ATOM 776 C CA . THR A 1 100 ? -4.084 -2.161 1.036 1.00 86.81 100 THR A CA 1
ATOM 777 C C . THR A 1 100 ? -4.438 -1.082 0.017 1.00 86.81 100 THR A C 1
ATOM 779 O O . THR A 1 100 ? -3.561 -0.326 -0.397 1.00 86.81 100 THR A O 1
ATOM 782 N N . ASN A 1 101 ? -5.720 -0.953 -0.326 1.00 86.56 101 ASN A N 1
ATOM 783 C CA . ASN A 1 101 ? -6.204 0.066 -1.252 1.00 86.56 101 ASN A CA 1
ATOM 784 C C . ASN A 1 101 ? -5.958 1.481 -0.725 1.00 86.56 101 ASN A C 1
ATOM 786 O O . ASN A 1 101 ? -5.431 2.306 -1.462 1.00 86.56 101 ASN A O 1
ATOM 790 N N . ASN A 1 102 ? -6.251 1.758 0.548 1.00 85.19 102 ASN A N 1
ATOM 791 C CA . ASN A 1 102 ? -5.995 3.074 1.140 1.00 85.19 102 ASN A CA 1
ATOM 792 C C . ASN A 1 102 ? -4.506 3.419 1.111 1.00 85.19 102 ASN A C 1
ATOM 794 O O . ASN A 1 102 ? -4.132 4.529 0.736 1.00 85.19 102 ASN A O 1
ATOM 798 N N . VAL A 1 103 ? -3.648 2.457 1.463 1.00 83.56 103 VAL A N 1
ATOM 799 C CA . VAL A 1 103 ? -2.197 2.639 1.414 1.00 83.56 103 VAL A CA 1
ATOM 800 C C . VAL A 1 103 ? -1.744 2.916 -0.019 1.00 83.56 103 VAL A C 1
ATOM 802 O O . VAL A 1 103 ? -1.056 3.908 -0.234 1.00 83.56 103 VAL A O 1
ATOM 805 N N . ILE A 1 104 ? -2.162 2.114 -1.004 1.00 82.31 104 ILE A N 1
ATOM 806 C CA . ILE A 1 104 ? -1.806 2.319 -2.416 1.00 82.31 104 ILE A CA 1
ATOM 807 C C . ILE A 1 104 ? -2.325 3.668 -2.917 1.00 82.31 104 ILE A C 1
ATOM 809 O O . ILE A 1 104 ? -1.537 4.432 -3.458 1.00 82.31 104 ILE A O 1
ATOM 813 N N . SER A 1 105 ? -3.594 4.014 -2.690 1.00 81.81 105 SER A N 1
ATOM 814 C CA . SER A 1 105 ? -4.162 5.299 -3.113 1.00 81.81 105 SER A CA 1
ATOM 815 C C . SER A 1 105 ? -3.412 6.483 -2.509 1.00 81.81 105 SER A C 1
ATOM 817 O O . SER A 1 105 ? -3.119 7.443 -3.212 1.00 81.81 105 SER A O 1
ATOM 819 N N . MET A 1 106 ? -3.023 6.414 -1.235 1.00 77.88 106 MET A N 1
ATOM 820 C CA . MET A 1 106 ? -2.212 7.460 -0.605 1.00 77.88 106 MET A CA 1
ATOM 821 C C . MET A 1 106 ? -0.790 7.519 -1.180 1.00 77.88 106 MET A C 1
ATOM 823 O O . MET A 1 106 ? -0.231 8.605 -1.330 1.00 77.88 106 MET A O 1
ATOM 827 N N . MET A 1 107 ? -0.214 6.367 -1.538 1.00 75.25 107 MET A N 1
ATOM 828 C CA . MET A 1 107 ? 1.090 6.279 -2.202 1.00 75.25 107 MET A CA 1
ATOM 829 C C . MET A 1 107 ? 1.058 6.853 -3.623 1.00 75.25 107 MET A C 1
ATOM 831 O O . MET A 1 107 ? 1.994 7.544 -4.021 1.00 75.25 107 MET A O 1
ATOM 835 N N . THR A 1 108 ? -0.001 6.576 -4.387 1.00 74.44 108 THR A N 1
ATOM 836 C CA . THR A 1 108 ? -0.116 6.950 -5.803 1.00 74.44 108 THR A CA 1
ATOM 837 C C . THR A 1 108 ? -0.642 8.362 -6.001 1.00 74.44 108 THR A C 1
ATOM 839 O O . THR A 1 108 ? -0.199 9.045 -6.916 1.00 74.44 108 THR A O 1
ATOM 842 N N . MET A 1 109 ? -1.572 8.822 -5.159 1.00 71.44 109 MET A N 1
ATOM 843 C CA . MET A 1 109 ? -2.188 10.145 -5.306 1.00 71.44 109 MET A CA 1
ATOM 844 C C . MET A 1 109 ? -1.304 11.279 -4.773 1.00 71.44 109 MET A C 1
ATOM 846 O O . MET A 1 109 ? -1.683 12.431 -4.928 1.00 71.44 109 MET A O 1
ATOM 850 N N . ARG A 1 110 ? -0.143 10.969 -4.163 1.00 61.78 110 ARG A N 1
ATOM 851 C CA . ARG A 1 110 ? 0.899 11.908 -3.690 1.00 61.78 110 ARG A CA 1
ATOM 852 C C . ARG A 1 110 ? 0.360 13.224 -3.095 1.00 61.78 110 ARG A C 1
ATOM 854 O O . ARG A 1 110 ? 0.991 14.251 -3.261 1.00 61.78 110 ARG A O 1
ATOM 861 N N . GLN A 1 111 ? -0.790 13.228 -2.421 1.00 53.09 111 GLN A N 1
ATOM 862 C CA . GLN A 1 111 ? -1.332 14.401 -1.726 1.00 53.09 111 GLN A CA 1
ATOM 863 C C . GLN A 1 111 ? -2.665 14.035 -1.064 1.00 53.09 111 GLN A C 1
ATOM 865 O O . GLN A 1 111 ? -3.739 14.144 -1.647 1.00 53.09 111 GLN A O 1
ATOM 870 N N . LYS A 1 112 ? -2.621 13.676 0.217 1.00 44.12 112 LYS A N 1
ATOM 871 C CA . LYS A 1 112 ? -3.556 14.322 1.139 1.00 44.12 112 LYS A CA 1
ATOM 872 C C . LYS A 1 112 ? -2.762 15.404 1.843 1.00 44.12 112 LYS A C 1
ATOM 874 O O . LYS A 1 112 ? -1.990 15.120 2.747 1.00 44.12 112 LYS A O 1
ATOM 879 N N . SER A 1 113 ? -2.909 16.611 1.313 1.00 46.00 113 SER A N 1
ATOM 880 C CA . SER A 1 113 ? -2.752 17.909 1.963 1.00 46.00 113 SER A CA 1
ATOM 881 C C . SER A 1 113 ? -2.352 17.850 3.446 1.00 46.00 113 SER A C 1
ATOM 883 O O . SER A 1 113 ? -3.203 17.840 4.328 1.00 46.00 113 SER A O 1
ATOM 885 N N . CYS A 1 114 ? -1.051 17.817 3.710 1.00 37.66 114 CYS A N 1
ATOM 886 C CA . CYS A 1 114 ? -0.430 18.141 4.993 1.00 37.66 114 CYS A CA 1
ATOM 887 C C . CYS A 1 114 ? 1.054 18.365 4.651 1.00 37.66 114 CYS A C 1
ATOM 889 O O . CYS A 1 114 ? 1.729 17.410 4.295 1.00 37.66 114 CYS A O 1
ATOM 891 N N . SER A 1 115 ? 1.621 19.564 4.570 1.00 38.84 115 SER A N 1
ATOM 892 C CA . SER A 1 115 ? 1.284 20.853 5.153 1.00 38.84 115 SER A CA 1
ATOM 893 C C . SER A 1 115 ? 1.905 21.950 4.275 1.00 38.84 115 SER A C 1
ATOM 895 O O . SER A 1 115 ? 3.095 22.195 4.379 1.00 38.84 115 SER A O 1
ATOM 897 N N . GLU A 1 116 ? 1.109 22.610 3.435 1.00 43.53 116 GLU A N 1
ATOM 898 C CA . GLU A 1 116 ? 1.412 23.968 2.925 1.00 43.53 116 GLU A CA 1
ATOM 899 C C . GLU A 1 116 ? 0.257 24.939 3.229 1.00 43.53 116 GLU A C 1
ATOM 901 O O . GLU A 1 116 ? 0.371 26.135 3.024 1.00 43.53 116 GLU A O 1
ATOM 906 N N . ARG A 1 117 ? -0.844 24.462 3.835 1.00 42.75 117 ARG A N 1
ATOM 907 C CA . ARG A 1 117 ? -1.925 25.339 4.320 1.00 42.75 117 ARG A CA 1
ATOM 908 C C . ARG A 1 117 ? -1.600 25.997 5.668 1.00 42.75 117 ARG A C 1
ATOM 910 O O . ARG A 1 117 ? -2.279 26.936 6.058 1.00 42.75 117 ARG A O 1
ATOM 917 N N . GLY A 1 118 ? -0.596 25.490 6.388 1.00 45.72 118 GLY A N 1
ATOM 918 C CA . GLY A 1 118 ? -0.103 26.095 7.629 1.00 45.72 118 GLY A CA 1
ATOM 919 C C . GLY A 1 118 ? 0.878 27.236 7.362 1.00 45.72 118 GLY A C 1
ATOM 920 O O . GLY A 1 118 ? 0.724 28.307 7.934 1.00 45.72 118 GLY A O 1
ATOM 921 N N . GLU A 1 119 ? 1.827 27.028 6.445 1.00 50.59 119 GLU A N 1
ATOM 922 C CA . GLU A 1 119 ? 2.833 28.038 6.088 1.00 50.59 119 GLU A CA 1
ATOM 923 C C . GLU A 1 119 ? 2.239 29.188 5.265 1.00 50.59 119 GLU A C 1
ATOM 925 O O . GLU A 1 119 ? 2.560 30.337 5.541 1.00 50.59 119 GLU A O 1
ATOM 930 N N . GLU A 1 120 ? 1.304 28.930 4.338 1.00 52.78 120 GLU A N 1
ATOM 931 C CA . GLU A 1 120 ? 0.596 30.014 3.633 1.00 52.78 120 GLU A CA 1
ATOM 932 C C . GLU A 1 120 ? -0.305 30.834 4.570 1.00 52.78 120 GLU A C 1
ATOM 934 O O . GLU A 1 120 ? -0.397 32.050 4.423 1.00 52.78 120 GLU A O 1
ATOM 939 N N . ALA A 1 121 ? -0.951 30.203 5.560 1.00 54.09 121 ALA A N 1
ATOM 940 C CA . ALA A 1 121 ? -1.799 30.911 6.523 1.00 54.09 121 ALA A CA 1
ATOM 941 C C . ALA A 1 121 ? -0.984 31.745 7.530 1.00 54.09 121 ALA A C 1
ATOM 943 O O . ALA A 1 121 ? -1.422 32.825 7.919 1.00 54.09 121 ALA A O 1
ATOM 944 N N . GLU A 1 122 ? 0.198 31.269 7.932 1.00 56.03 122 GLU A N 1
ATOM 945 C CA . GLU A 1 122 ? 1.177 32.040 8.715 1.00 56.03 122 GLU A CA 1
ATOM 946 C C . GLU A 1 122 ? 1.780 33.188 7.892 1.00 56.03 122 GLU A C 1
ATOM 948 O O . GLU A 1 122 ? 1.874 34.312 8.382 1.00 56.03 122 GLU A O 1
ATOM 953 N N . ALA A 1 123 ? 2.117 32.949 6.620 1.00 64.62 123 ALA A N 1
ATOM 954 C CA . ALA A 1 123 ? 2.633 33.983 5.726 1.00 64.62 123 ALA A CA 1
ATOM 955 C C . ALA A 1 123 ? 1.600 35.091 5.460 1.00 64.62 123 ALA A C 1
ATOM 957 O O . ALA A 1 123 ? 1.962 36.262 5.440 1.00 64.62 123 ALA A O 1
ATOM 958 N N . LEU A 1 124 ? 0.315 34.746 5.317 1.00 67.62 124 LEU A N 1
ATOM 959 C CA . LEU A 1 124 ? -0.770 35.720 5.158 1.00 67.62 124 LEU A CA 1
ATOM 960 C C . LEU A 1 124 ? -0.987 36.565 6.418 1.00 67.62 124 LEU A C 1
ATOM 962 O O . LEU A 1 124 ? -1.166 37.772 6.297 1.00 67.62 124 LEU A O 1
ATOM 966 N N . LYS A 1 125 ? -0.904 35.967 7.614 1.00 70.06 125 LYS A N 1
ATOM 967 C CA . LYS A 1 125 ? -0.981 36.720 8.877 1.00 70.06 125 LYS A CA 1
ATOM 968 C C . LYS A 1 125 ? 0.191 37.675 9.052 1.00 70.06 125 LYS A C 1
ATOM 970 O O . LYS A 1 125 ? -0.013 38.808 9.464 1.00 70.06 125 LYS A O 1
ATOM 975 N N . LYS A 1 126 ? 1.401 37.233 8.703 1.00 75.12 126 LYS A N 1
ATOM 976 C CA . LYS A 1 126 ? 2.593 38.078 8.781 1.00 75.12 126 LYS A CA 1
ATOM 977 C C . LYS A 1 126 ? 2.524 39.253 7.802 1.00 75.12 126 LYS A C 1
ATOM 979 O O . LYS A 1 126 ? 2.881 40.364 8.161 1.00 75.12 126 LYS A O 1
ATOM 984 N N . VAL A 1 127 ? 2.014 39.024 6.590 1.00 80.19 127 VAL A N 1
ATOM 985 C CA . VAL A 1 127 ? 1.775 40.098 5.612 1.00 80.19 127 VAL A CA 1
ATOM 986 C C . VAL A 1 127 ? 0.696 41.070 6.098 1.00 80.19 127 VAL A C 1
ATOM 988 O O . VAL A 1 127 ? 0.845 42.267 5.890 1.00 80.19 127 VAL A O 1
ATOM 991 N N . GLU A 1 128 ? -0.360 40.582 6.756 1.00 75.81 128 GLU A N 1
ATOM 992 C CA . GLU A 1 128 ? -1.413 41.431 7.330 1.00 75.81 128 GLU A CA 1
ATOM 993 C C . GLU A 1 128 ? -0.877 42.308 8.479 1.00 75.81 128 GLU A C 1
ATOM 995 O O . GLU A 1 128 ? -1.172 43.503 8.523 1.00 75.81 128 GLU A O 1
ATOM 1000 N N . GLU A 1 129 ? -0.021 41.754 9.343 1.00 76.31 129 GLU A N 1
ATOM 1001 C CA . GLU A 1 129 ? 0.647 42.473 10.439 1.00 76.31 129 GLU A CA 1
ATOM 1002 C C . GLU A 1 129 ? 1.645 43.522 9.913 1.00 76.31 129 GLU A C 1
ATOM 1004 O O . GLU A 1 129 ? 1.561 44.688 10.296 1.00 76.31 129 GLU A O 1
ATOM 1009 N N . ASP A 1 130 ? 2.484 43.167 8.931 1.00 77.75 130 ASP A N 1
ATOM 1010 C CA . ASP A 1 130 ? 3.443 44.091 8.304 1.00 77.75 130 ASP A CA 1
ATOM 1011 C C . ASP A 1 130 ? 2.743 45.239 7.533 1.00 77.75 130 ASP A C 1
ATOM 1013 O O . ASP A 1 130 ? 3.298 46.331 7.401 1.00 77.75 130 ASP A O 1
ATOM 1017 N N . THR A 1 131 ? 1.515 45.037 7.028 1.00 75.94 131 THR A N 1
ATOM 1018 C CA . THR A 1 131 ? 0.723 46.115 6.394 1.00 75.94 131 THR A CA 1
ATOM 1019 C C . THR A 1 131 ? 0.049 47.067 7.377 1.00 75.94 131 THR A C 1
ATOM 1021 O O . THR A 1 131 ? -0.376 48.142 6.961 1.00 75.94 131 THR A O 1
ATOM 1024 N N . MET A 1 132 ? -0.069 46.697 8.653 1.00 73.44 132 MET A N 1
ATOM 1025 C CA . MET A 1 132 ? -0.733 47.516 9.673 1.00 73.44 132 MET A CA 1
ATOM 1026 C C . MET A 1 132 ? 0.241 48.443 10.423 1.00 73.44 132 MET A C 1
ATOM 1028 O O . MET A 1 132 ? -0.202 49.314 11.171 1.00 73.44 132 MET A O 1
ATOM 1032 N N . GLU A 1 133 ? 1.551 48.279 10.202 1.00 67.75 133 GLU A N 1
ATOM 1033 C CA . GLU A 1 133 ? 2.624 49.107 10.777 1.00 67.75 133 GLU A CA 1
ATOM 1034 C C . GLU A 1 133 ? 3.193 50.177 9.810 1.00 67.75 133 GLU A C 1
ATOM 1036 O O . GLU A 1 133 ? 4.130 50.895 10.173 1.00 67.75 133 GLU A O 1
ATOM 1041 N N . LEU A 1 134 ? 2.621 50.323 8.604 1.00 48.84 134 LEU A N 1
ATOM 1042 C CA . LEU A 1 134 ? 2.891 51.406 7.634 1.00 48.84 134 LEU A CA 1
ATOM 1043 C C . LEU A 1 134 ? 1.763 52.446 7.619 1.00 48.84 134 LEU A C 1
ATOM 1045 O O . LEU A 1 134 ? 2.092 53.646 7.464 1.00 48.84 134 LEU A O 1
#

InterPro domains:
  IPR036396 Cytochrome P450 superfamily [G3DSA:1.10.630.10] (7-134)
  IPR036396 Cytochrome P450 superfamily [SSF48264] (26-124)

Radius of gyration: 30.47 Å; chains: 1; bounding box: 43×102×87 Å

pLDDT: mean 71.46, std 18.81, range [26.11, 94.88]

Secondary structure (DSSP, 8-state):
-----------------------HHHHHHTTTTTSTTTSPSSHHHHHHHHHIIIIISSHHHHHHTHHHHHHHHHHHHHHHHHHHHHT----HHHHHHHHHHHHHHHHHS--S--SSHHHHHHHHHHHHHHHH--

Sequence (134 aa):
MKPSENSSKSTKSLSPTPSNTQTVAAESLSYGFKDFVIVPYGSYWKFMKKVCMLELLGGKMLHQLLHVRQQERKRFLSDLAKKGLVGEAVDIGAELMMLTNNVISMMTMRQKSCSERGEEAEALKKVEEDTMEL